Protein AF-A0A7Z7D1F3-F1 (afdb_monomer)

Structure (mmCIF, N/CA/C/O backbone):
data_AF-A0A7Z7D1F3-F1
#
_entry.id   AF-A0A7Z7D1F3-F1
#
loop_
_atom_site.group_PDB
_atom_site.id
_atom_site.type_symbol
_atom_site.label_atom_id
_atom_site.label_alt_id
_atom_site.label_comp_id
_atom_site.label_asym_id
_atom_site.label_entity_id
_atom_site.label_seq_id
_atom_site.pdbx_PDB_ins_code
_atom_site.Cartn_x
_atom_site.Cartn_y
_atom_site.Cartn_z
_atom_site.occupancy
_atom_site.B_iso_or_equiv
_atom_site.auth_seq_id
_atom_site.auth_comp_id
_atom_site.auth_asym_id
_atom_site.auth_atom_id
_atom_site.pdbx_PDB_model_num
ATOM 1 N N . MET A 1 1 ? -0.024 16.773 7.648 1.00 51.97 1 MET A N 1
ATOM 2 C CA . MET A 1 1 ? 0.228 16.075 8.932 1.00 51.97 1 MET A CA 1
ATOM 3 C C . MET A 1 1 ? 1.449 15.185 8.736 1.00 51.97 1 MET A C 1
ATOM 5 O O . MET A 1 1 ? 1.692 14.828 7.592 1.00 51.97 1 MET A O 1
ATOM 9 N N . PRO A 1 2 ? 2.260 14.877 9.761 1.00 59.19 2 PRO A N 1
ATOM 10 C CA . PRO A 1 2 ? 3.396 13.979 9.569 1.00 59.19 2 PRO A CA 1
ATOM 11 C C . PRO A 1 2 ? 2.887 12.568 9.241 1.00 59.19 2 PRO A C 1
ATOM 13 O O . PRO A 1 2 ? 2.191 11.963 10.053 1.00 59.19 2 PRO A O 1
ATOM 16 N N . HIS A 1 3 ? 3.218 12.061 8.055 1.00 68.06 3 HIS A N 1
ATOM 17 C CA . HIS A 1 3 ? 2.921 10.683 7.668 1.00 68.06 3 HIS A CA 1
ATOM 18 C C . HIS A 1 3 ? 3.932 9.737 8.326 1.00 68.06 3 HIS A C 1
ATOM 20 O O . HIS A 1 3 ? 5.131 10.024 8.357 1.00 68.06 3 HIS A O 1
ATOM 26 N N . THR A 1 4 ? 3.468 8.606 8.860 1.00 81.50 4 THR A N 1
ATOM 27 C CA . THR A 1 4 ? 4.376 7.525 9.282 1.00 81.50 4 THR A CA 1
ATOM 28 C C . THR A 1 4 ? 4.831 6.764 8.041 1.00 81.50 4 THR A C 1
ATOM 30 O O . THR A 1 4 ? 4.012 6.478 7.172 1.00 81.50 4 THR A O 1
ATOM 33 N N . MET A 1 5 ? 6.121 6.451 7.932 1.00 80.94 5 MET A N 1
ATOM 34 C CA . MET A 1 5 ? 6.688 5.851 6.725 1.00 80.94 5 MET A CA 1
ATOM 35 C C . MET A 1 5 ? 7.349 4.509 7.020 1.00 80.94 5 MET A C 1
ATOM 37 O O . MET A 1 5 ? 8.150 4.403 7.948 1.00 80.94 5 MET A O 1
ATOM 41 N N . HIS A 1 6 ? 7.047 3.513 6.190 1.00 84.19 6 HIS A N 1
ATOM 42 C CA . HIS A 1 6 ? 7.648 2.185 6.234 1.00 84.19 6 HIS A CA 1
ATOM 43 C C . HIS A 1 6 ? 8.214 1.827 4.858 1.00 84.19 6 HIS A C 1
ATOM 45 O O . HIS A 1 6 ? 7.534 1.961 3.845 1.00 84.19 6 HIS A O 1
ATOM 51 N N . THR A 1 7 ? 9.467 1.377 4.814 1.00 84.88 7 THR A N 1
ATOM 52 C CA . THR A 1 7 ? 10.073 0.799 3.604 1.00 84.88 7 THR A CA 1
ATOM 53 C C . THR A 1 7 ? 10.197 -0.701 3.806 1.00 84.88 7 THR A C 1
ATOM 55 O O . THR A 1 7 ? 10.727 -1.137 4.827 1.00 84.88 7 THR A O 1
ATOM 58 N N . ILE A 1 8 ? 9.677 -1.473 2.860 1.00 86.25 8 ILE A N 1
ATOM 59 C CA . ILE A 1 8 ? 9.608 -2.931 2.910 1.00 86.25 8 ILE A CA 1
ATOM 60 C C . ILE A 1 8 ? 10.174 -3.477 1.601 1.00 86.25 8 ILE A C 1
ATOM 62 O O . ILE A 1 8 ? 9.975 -2.885 0.545 1.00 86.25 8 ILE A O 1
ATOM 66 N N . GLN A 1 9 ? 10.925 -4.572 1.670 1.00 85.00 9 GLN A N 1
ATOM 67 C CA . GLN A 1 9 ? 11.629 -5.121 0.507 1.00 85.00 9 GLN A CA 1
ATOM 68 C C . GLN A 1 9 ? 10.804 -6.137 -0.280 1.00 85.00 9 GLN A C 1
ATOM 70 O O . GLN A 1 9 ? 11.111 -6.394 -1.435 1.00 85.00 9 GLN A O 1
ATOM 75 N N . ASP A 1 10 ? 9.770 -6.705 0.331 1.00 88.44 10 ASP A N 1
ATOM 76 C CA . ASP A 1 10 ? 8.959 -7.760 -0.257 1.00 88.44 10 ASP A CA 1
ATOM 77 C C . ASP A 1 10 ? 7.459 -7.455 -0.165 1.00 88.44 10 ASP A C 1
ATOM 79 O O . ASP A 1 10 ? 6.956 -6.859 0.795 1.00 88.44 10 ASP A O 1
ATOM 83 N N . THR A 1 11 ? 6.733 -7.894 -1.189 1.00 87.81 11 THR A N 1
ATOM 84 C CA . THR A 1 11 ? 5.284 -7.708 -1.307 1.00 87.81 11 THR A CA 1
ATOM 85 C C . THR A 1 11 ? 4.488 -8.380 -0.179 1.00 87.81 11 THR A C 1
ATOM 87 O O . THR A 1 11 ? 3.474 -7.833 0.265 1.00 87.81 11 THR A O 1
ATOM 90 N N . GLU A 1 12 ? 4.931 -9.535 0.327 1.00 91.88 12 GLU A N 1
ATOM 91 C CA . GLU A 1 12 ? 4.227 -10.278 1.384 1.00 91.88 12 GLU A CA 1
ATOM 92 C C . GLU A 1 12 ? 4.216 -9.491 2.702 1.00 91.88 12 GLU A C 1
ATOM 94 O O . GLU A 1 12 ? 3.149 -9.189 3.246 1.00 91.88 12 GLU A O 1
ATOM 99 N N . SER A 1 13 ? 5.383 -9.054 3.172 1.00 92.62 13 SER A N 1
ATOM 100 C CA . SER A 1 13 ? 5.519 -8.234 4.379 1.00 92.62 13 SER A CA 1
ATOM 101 C C . SER A 1 13 ? 4.795 -6.895 4.243 1.00 92.62 13 SER A C 1
ATOM 103 O O . SER A 1 13 ? 4.204 -6.410 5.212 1.00 92.62 13 SER A O 1
ATOM 105 N N . ALA A 1 14 ? 4.784 -6.304 3.043 1.00 91.38 14 ALA A N 1
ATOM 106 C CA . ALA A 1 14 ? 4.059 -5.064 2.778 1.00 91.38 14 ALA A CA 1
ATOM 107 C C . ALA A 1 14 ? 2.543 -5.251 2.892 1.00 91.38 14 ALA A C 1
ATOM 109 O O . ALA A 1 14 ? 1.864 -4.415 3.492 1.00 91.38 14 ALA A O 1
ATOM 110 N N . THR A 1 15 ? 2.031 -6.373 2.383 1.00 93.81 15 THR A N 1
ATOM 111 C CA . THR A 1 15 ? 0.620 -6.764 2.498 1.00 93.81 15 THR A CA 1
ATOM 112 C C . THR A 1 15 ? 0.238 -6.972 3.960 1.00 93.81 15 THR A C 1
ATOM 114 O O . THR A 1 15 ? -0.740 -6.390 4.431 1.00 93.81 15 THR A O 1
ATOM 117 N N . HIS A 1 16 ? 1.045 -7.729 4.709 1.00 93.69 16 HIS A N 1
ATOM 118 C CA . HIS A 1 16 ? 0.802 -7.976 6.130 1.00 93.69 16 HIS A CA 1
ATOM 119 C C . HIS A 1 16 ? 0.780 -6.688 6.956 1.00 93.69 16 HIS A C 1
ATOM 121 O O . HIS A 1 16 ? -0.131 -6.497 7.763 1.00 93.69 16 HIS A O 1
ATOM 127 N N . LEU A 1 17 ? 1.745 -5.784 6.752 1.00 93.12 17 LEU A N 1
ATOM 128 C CA . LEU A 1 17 ? 1.765 -4.510 7.471 1.00 93.12 17 LEU A CA 1
ATOM 129 C C . LEU A 1 17 ? 0.570 -3.629 7.090 1.00 93.12 17 LEU A C 1
ATOM 131 O O . LEU A 1 17 ? -0.054 -3.039 7.973 1.00 93.12 17 LEU A O 1
ATOM 135 N N . ALA A 1 18 ? 0.243 -3.534 5.797 1.00 92.81 18 ALA A N 1
ATOM 136 C CA . ALA A 1 18 ? -0.908 -2.764 5.336 1.00 92.81 18 ALA A CA 1
ATOM 137 C C . ALA A 1 18 ? -2.192 -3.239 6.025 1.00 92.81 18 ALA A C 1
ATOM 139 O O . ALA A 1 18 ? -2.914 -2.421 6.591 1.00 92.81 18 ALA A O 1
ATOM 140 N N . GLN A 1 19 ? -2.425 -4.553 6.062 1.00 94.25 19 GLN A N 1
ATOM 141 C CA . GLN A 1 19 ? -3.595 -5.141 6.708 1.00 94.25 19 GLN A CA 1
ATOM 142 C C . GLN A 1 19 ? -3.636 -4.840 8.212 1.00 94.25 19 GLN A C 1
ATOM 144 O O . GLN A 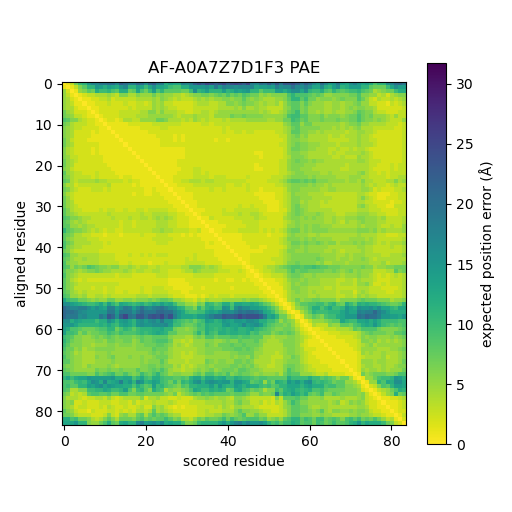1 19 ? -4.643 -4.343 8.705 1.00 94.25 19 GLN A O 1
ATOM 149 N N . GLN A 1 20 ? -2.518 -5.008 8.928 1.00 94.50 20 GLN A N 1
ATOM 150 C CA . GLN A 1 20 ? -2.438 -4.670 10.356 1.00 94.50 20 GLN A CA 1
ATOM 151 C C . GLN A 1 20 ? -2.781 -3.200 10.643 1.00 94.50 20 GLN A C 1
ATOM 153 O O . GLN A 1 20 ? -3.476 -2.893 11.613 1.00 94.50 20 GLN A O 1
ATOM 158 N N . LEU A 1 21 ? -2.298 -2.276 9.810 1.00 93.25 21 LEU A N 1
ATOM 159 C CA . LEU A 1 21 ? -2.576 -0.847 9.958 1.00 93.25 21 LEU A CA 1
ATOM 160 C C . LEU A 1 21 ? -4.043 -0.517 9.656 1.00 93.25 21 LEU A C 1
ATOM 162 O O . LEU A 1 21 ? -4.656 0.281 10.370 1.00 93.25 21 LEU A O 1
ATOM 166 N N . LEU A 1 22 ? -4.613 -1.142 8.627 1.00 92.50 22 LEU A N 1
ATOM 167 C CA . LEU A 1 22 ? -6.019 -0.988 8.263 1.00 92.50 22 LEU A CA 1
ATOM 168 C C . LEU A 1 22 ? -6.943 -1.559 9.351 1.00 92.50 22 LEU A C 1
ATOM 170 O O . LEU A 1 22 ? -7.913 -0.901 9.736 1.00 92.50 22 LEU A O 1
ATOM 174 N N . ASP A 1 23 ? -6.617 -2.709 9.933 1.00 92.88 23 ASP A N 1
ATOM 175 C CA . ASP A 1 23 ? -7.371 -3.293 11.048 1.00 92.88 23 ASP A CA 1
ATOM 176 C C . ASP A 1 23 ? -7.295 -2.416 12.307 1.00 92.88 23 ASP A C 1
ATOM 178 O O . ASP A 1 23 ? -8.269 -2.283 13.048 1.00 92.88 23 ASP A O 1
ATOM 182 N N . ALA A 1 24 ? -6.174 -1.717 12.506 1.00 91.75 24 ALA A N 1
ATOM 183 C CA . ALA A 1 24 ? -5.998 -0.722 13.564 1.00 91.75 24 ALA A CA 1
ATOM 184 C C . ALA A 1 24 ? -6.708 0.624 13.295 1.00 91.75 24 ALA A C 1
ATOM 186 O O . ALA A 1 24 ? -6.526 1.579 14.053 1.00 91.75 24 ALA A O 1
ATOM 187 N N . GLY A 1 25 ? -7.500 0.737 12.225 1.00 90.00 25 GLY A N 1
ATOM 188 C CA . GLY A 1 25 ? -8.267 1.950 11.928 1.00 90.00 25 GLY A CA 1
ATOM 189 C C . GLY A 1 25 ? -7.505 3.026 11.143 1.00 90.00 25 GLY A C 1
ATOM 190 O O . GLY A 1 25 ? -8.032 4.120 10.968 1.00 90.00 25 GLY A O 1
ATOM 191 N N . ARG A 1 26 ? -6.292 2.748 10.645 1.00 91.19 26 ARG A N 1
ATOM 192 C CA . ARG A 1 26 ? -5.482 3.718 9.882 1.00 91.19 26 ARG A CA 1
ATOM 193 C C . ARG A 1 26 ? -5.838 3.722 8.400 1.00 91.19 26 ARG A C 1
ATOM 195 O O . ARG A 1 26 ? -6.328 2.718 7.885 1.00 91.19 26 ARG A O 1
ATOM 202 N N . SER A 1 27 ? -5.561 4.831 7.721 1.00 91.38 27 SER A N 1
ATOM 203 C CA . SER A 1 27 ? -5.571 4.893 6.256 1.00 91.38 27 SER A CA 1
ATOM 204 C C . SER A 1 27 ? -4.154 4.706 5.715 1.00 91.38 27 SER A C 1
ATOM 206 O O . SER A 1 27 ? -3.200 5.265 6.264 1.00 91.38 27 SER A O 1
ATOM 208 N N . VAL A 1 28 ? -3.998 3.929 4.648 1.00 91.69 28 VAL A N 1
ATOM 209 C CA . VAL A 1 28 ? -2.692 3.518 4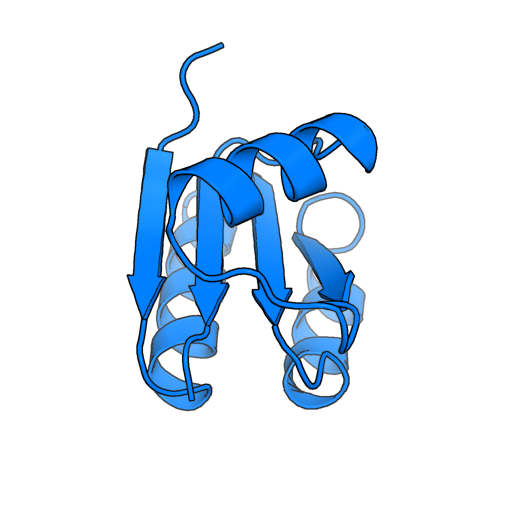.119 1.00 91.69 28 VAL A CA 1
ATOM 210 C C . VAL A 1 28 ? -2.593 3.850 2.633 1.00 91.69 28 VAL A C 1
ATOM 212 O O . VAL A 1 28 ? -3.449 3.478 1.833 1.00 91.69 28 VAL A O 1
ATOM 215 N N . SER A 1 29 ? -1.502 4.515 2.269 1.00 91.12 29 SER A N 1
ATOM 216 C CA . SER A 1 29 ? -1.050 4.656 0.889 1.00 91.12 29 SER A CA 1
ATOM 217 C C . SER A 1 29 ? 0.123 3.714 0.664 1.00 91.12 29 SER A C 1
ATOM 219 O O . SER A 1 29 ? 1.130 3.798 1.368 1.00 91.12 29 SER A O 1
ATOM 221 N N . LEU A 1 30 ? 0.018 2.830 -0.320 1.00 91.38 30 LEU A N 1
ATOM 222 C CA . LEU A 1 30 ? 1.077 1.891 -0.666 1.00 91.38 30 LEU A CA 1
ATOM 223 C C . LEU A 1 30 ? 1.648 2.222 -2.041 1.00 91.38 30 LEU A C 1
ATOM 225 O O . LEU A 1 30 ? 0.921 2.284 -3.028 1.00 91.38 30 LEU A O 1
ATOM 229 N N . ILE A 1 31 ? 2.960 2.414 -2.110 1.00 88.50 31 ILE A N 1
ATOM 230 C CA . ILE A 1 31 ? 3.700 2.611 -3.350 1.00 88.50 31 ILE A CA 1
ATOM 231 C C . ILE A 1 31 ? 4.421 1.312 -3.698 1.00 88.50 31 ILE A C 1
ATOM 233 O O . ILE A 1 31 ? 5.261 0.841 -2.930 1.00 88.50 31 ILE A O 1
ATOM 237 N N . ALA A 1 32 ? 4.139 0.770 -4.878 1.00 88.19 32 ALA A N 1
ATOM 238 C CA . ALA A 1 32 ? 4.802 -0.423 -5.395 1.00 88.19 32 ALA A CA 1
ATOM 239 C C . ALA A 1 32 ? 4.972 -0.342 -6.912 1.00 88.19 32 ALA A C 1
ATOM 241 O O . ALA A 1 32 ? 4.227 0.363 -7.597 1.00 88.19 32 ALA A O 1
ATOM 242 N N . ARG A 1 33 ? 5.956 -1.071 -7.450 1.00 83.31 33 ARG A N 1
ATOM 243 C CA . ARG A 1 33 ? 6.138 -1.199 -8.904 1.00 83.31 33 ARG A CA 1
ATOM 244 C C . ARG A 1 33 ? 4.978 -1.961 -9.543 1.00 83.31 33 ARG A C 1
ATOM 246 O O . ARG A 1 33 ? 4.489 -1.543 -10.587 1.00 83.31 33 ARG A O 1
ATOM 253 N N . ASP A 1 34 ? 4.550 -3.042 -8.903 1.00 87.31 34 ASP A N 1
ATOM 254 C CA . ASP A 1 34 ? 3.362 -3.798 -9.274 1.00 87.31 34 ASP A CA 1
ATOM 255 C C . ASP A 1 34 ? 2.301 -3.637 -8.183 1.00 87.31 34 ASP A C 1
ATOM 257 O O . ASP A 1 34 ? 2.487 -4.051 -7.040 1.00 87.31 34 ASP A O 1
ATOM 261 N N . THR A 1 35 ? 1.187 -2.993 -8.526 1.00 89.50 35 THR A N 1
ATOM 262 C CA . THR A 1 35 ? 0.078 -2.770 -7.594 1.00 89.50 35 THR A CA 1
ATOM 263 C C . THR A 1 35 ? -0.964 -3.887 -7.632 1.00 89.50 35 THR A C 1
ATOM 265 O O . THR A 1 35 ? -1.838 -3.929 -6.765 1.00 89.50 35 THR A O 1
ATOM 268 N N . SER A 1 36 ? -0.886 -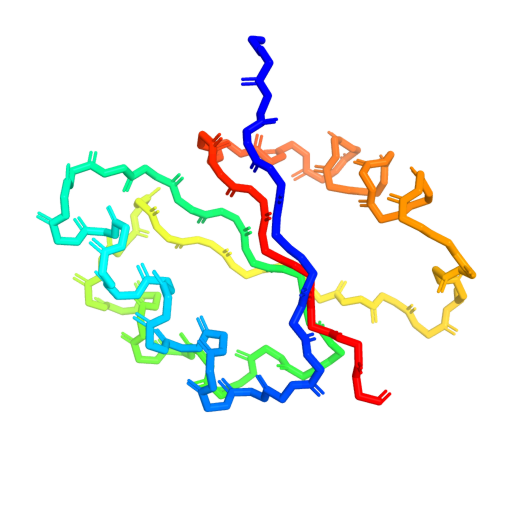4.807 -8.600 1.00 90.69 36 SER A N 1
ATOM 269 C CA . SER A 1 36 ? -1.885 -5.864 -8.793 1.00 90.69 36 SER A CA 1
ATOM 270 C C . SER A 1 36 ? -1.970 -6.815 -7.597 1.00 90.69 36 SER A C 1
ATOM 272 O O . SER A 1 36 ? -3.067 -7.241 -7.232 1.00 90.69 36 SER A O 1
ATOM 274 N N . HIS A 1 37 ? -0.847 -7.045 -6.912 1.00 87.69 37 HIS A N 1
ATOM 275 C CA . HIS A 1 37 ? -0.764 -7.842 -5.686 1.00 87.69 37 HIS A CA 1
ATOM 276 C C . HIS A 1 37 ? -1.643 -7.320 -4.542 1.00 87.69 37 HIS A C 1
ATOM 278 O O . HIS A 1 37 ? -2.060 -8.093 -3.684 1.00 87.69 37 HIS A O 1
ATOM 284 N N . PHE A 1 38 ? -1.977 -6.029 -4.548 1.00 90.75 38 PHE A N 1
ATOM 285 C CA . PHE A 1 38 ? -2.736 -5.383 -3.478 1.00 90.75 38 PHE A CA 1
ATOM 286 C C . PHE A 1 38 ? -4.196 -5.103 -3.864 1.00 90.75 38 PHE A C 1
ATOM 288 O O . PHE A 1 38 ? -4.929 -4.485 -3.093 1.00 90.75 38 PHE A O 1
ATOM 295 N N . ALA A 1 39 ? -4.655 -5.569 -5.032 1.00 90.81 39 ALA A N 1
ATOM 296 C CA . ALA A 1 39 ? -6.019 -5.331 -5.512 1.00 90.81 39 ALA A CA 1
ATOM 297 C C . ALA A 1 39 ? -7.095 -5.857 -4.544 1.00 90.81 39 ALA A C 1
ATOM 299 O O . ALA A 1 39 ? -8.157 -5.251 -4.408 1.00 90.81 39 ALA A O 1
ATOM 300 N N . MET A 1 40 ? -6.814 -6.956 -3.834 1.00 92.06 40 MET A N 1
ATOM 301 C CA . MET A 1 40 ? -7.717 -7.475 -2.802 1.00 92.06 40 MET A CA 1
ATOM 302 C C . MET A 1 40 ? -7.898 -6.488 -1.644 1.00 92.06 40 MET A C 1
ATOM 304 O O . MET A 1 40 ? -9.033 -6.241 -1.250 1.00 92.06 40 MET A O 1
ATOM 308 N N . LEU A 1 41 ? -6.816 -5.864 -1.166 1.00 91.62 41 LEU A N 1
ATOM 309 C CA . LEU A 1 41 ? -6.885 -4.868 -0.093 1.00 91.62 41 LEU A CA 1
ATOM 310 C C . LEU A 1 41 ? -7.655 -3.615 -0.528 1.00 91.62 41 LEU A C 1
ATOM 312 O O . LEU A 1 41 ? -8.430 -3.073 0.255 1.00 91.62 41 LEU A O 1
ATOM 316 N N . VAL A 1 42 ? -7.495 -3.177 -1.782 1.00 92.06 42 VAL A N 1
ATOM 317 C CA . VAL A 1 42 ? -8.277 -2.052 -2.333 1.00 92.06 42 VAL A CA 1
ATOM 318 C C . VAL A 1 42 ? -9.771 -2.380 -2.324 1.00 92.06 42 VAL A C 1
ATOM 320 O O . VAL A 1 42 ? -10.581 -1.562 -1.897 1.00 92.06 42 VAL A O 1
ATOM 323 N N . ASN A 1 43 ? -10.143 -3.590 -2.749 1.00 91.88 43 ASN A N 1
ATOM 324 C CA . ASN A 1 43 ? -11.542 -4.017 -2.772 1.00 91.88 43 ASN A CA 1
ATOM 325 C C . ASN A 1 43 ? -12.142 -4.176 -1.367 1.00 91.88 43 ASN A C 1
ATOM 327 O O . ASN A 1 43 ? -13.324 -3.902 -1.179 1.00 91.88 43 ASN A O 1
ATOM 331 N N . GLU A 1 44 ? -11.351 -4.638 -0.399 1.00 94.12 44 GLU A N 1
ATOM 332 C CA . GLU A 1 44 ? -11.814 -4.904 0.966 1.00 94.12 44 GLU A CA 1
ATOM 333 C C . GLU A 1 44 ? -11.947 -3.626 1.805 1.00 94.12 44 GLU A C 1
ATOM 335 O O . GLU A 1 44 ? -12.941 -3.449 2.508 1.00 94.12 44 GLU A O 1
ATOM 340 N N . TYR A 1 45 ? -10.976 -2.714 1.711 1.00 91.69 45 TYR A N 1
ATOM 341 C CA . TYR A 1 45 ? -10.894 -1.540 2.586 1.00 91.69 45 TYR A CA 1
ATOM 342 C C . TYR A 1 45 ? -11.308 -0.222 1.915 1.00 91.69 45 TYR A C 1
ATOM 344 O O . TYR A 1 45 ? -11.457 0.790 2.611 1.00 91.69 45 TYR A O 1
ATOM 352 N N . GLY A 1 46 ? -11.529 -0.221 0.596 1.00 90.19 46 GLY A N 1
ATOM 353 C CA . GLY A 1 46 ? -12.023 0.930 -0.162 1.00 90.19 46 GLY A CA 1
ATOM 354 C C . GLY A 1 46 ? -11.174 2.180 0.059 1.00 90.19 46 GLY A C 1
ATOM 355 O O . GLY A 1 46 ? -9.951 2.130 -0.022 1.00 90.19 46 GLY A O 1
ATOM 356 N N . ASP A 1 47 ? -11.819 3.292 0.416 1.00 89.06 47 ASP A N 1
ATOM 357 C CA . ASP A 1 47 ? -11.186 4.611 0.586 1.00 89.06 47 ASP A CA 1
ATOM 358 C C . ASP A 1 47 ? -10.054 4.653 1.631 1.00 89.06 47 ASP A C 1
ATOM 360 O O . ASP A 1 47 ? -9.279 5.608 1.686 1.00 89.06 47 ASP A O 1
ATOM 364 N N . ARG A 1 48 ? -9.943 3.631 2.488 1.00 89.56 48 ARG A N 1
ATOM 365 C CA . ARG A 1 48 ? -8.903 3.550 3.522 1.00 89.56 48 ARG A CA 1
ATOM 366 C C . ARG A 1 48 ? -7.586 2.983 3.003 1.00 89.56 48 ARG A C 1
ATOM 368 O O . ARG A 1 48 ? -6.569 3.131 3.681 1.00 89.56 48 ARG A O 1
ATOM 375 N N . PHE A 1 49 ? -7.586 2.348 1.834 1.00 92.62 49 PHE A N 1
ATOM 376 C CA . PHE A 1 49 ? -6.393 1.782 1.225 1.00 92.62 49 PHE A CA 1
ATOM 377 C C . PHE A 1 49 ? -6.287 2.19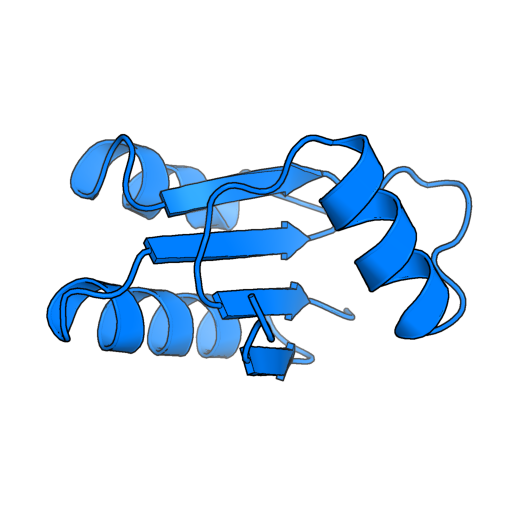5 -0.236 1.00 92.62 49 PHE A C 1
ATOM 379 O O . PHE A 1 49 ? -7.175 1.935 -1.042 1.00 92.62 49 PHE A O 1
ATOM 386 N N . GLN A 1 50 ? -5.154 2.780 -0.600 1.00 91.56 50 GLN A N 1
ATOM 387 C CA . GLN A 1 50 ? -4.874 3.110 -1.989 1.00 91.56 50 GLN A CA 1
ATOM 388 C C . GLN A 1 50 ? -3.483 2.655 -2.401 1.00 91.56 50 GLN A C 1
ATOM 390 O O . GLN A 1 50 ? -2.527 2.699 -1.625 1.00 91.56 50 GLN A O 1
ATOM 395 N N . THR A 1 51 ? -3.370 2.264 -3.664 1.00 90.94 51 THR A N 1
ATOM 396 C CA . THR A 1 51 ? -2.106 1.879 -4.282 1.00 90.94 51 THR A CA 1
ATOM 397 C C . THR A 1 51 ? -1.675 2.934 -5.284 1.00 90.94 51 THR A C 1
ATOM 399 O O . THR A 1 51 ? -2.462 3.335 -6.141 1.00 90.94 51 THR A O 1
ATOM 402 N N . ILE A 1 52 ? -0.412 3.330 -5.228 1.00 88.38 52 ILE A N 1
ATOM 403 C CA . ILE A 1 52 ? 0.191 4.289 -6.144 1.00 88.38 52 ILE A CA 1
ATOM 404 C C . ILE A 1 52 ? 1.269 3.536 -6.936 1.00 88.38 52 ILE A C 1
ATOM 406 O O . ILE A 1 52 ? 2.261 3.098 -6.348 1.00 88.38 52 ILE A O 1
ATOM 410 N N . PRO A 1 53 ? 1.107 3.357 -8.257 1.00 87.00 53 PRO A N 1
ATOM 411 C CA . PRO A 1 53 ? 2.108 2.670 -9.056 1.00 87.00 53 PRO A CA 1
ATOM 412 C C . PRO A 1 53 ? 3.384 3.509 -9.144 1.00 87.00 53 PRO A C 1
ATOM 414 O O . PRO A 1 53 ? 3.349 4.707 -9.449 1.00 87.00 53 PRO A O 1
ATOM 417 N N . LEU A 1 54 ? 4.523 2.873 -8.894 1.00 79.00 54 LEU A N 1
ATOM 418 C CA . LEU A 1 54 ? 5.841 3.477 -9.036 1.00 79.00 54 LEU A CA 1
ATOM 419 C C . LEU A 1 54 ? 6.194 3.555 -10.528 1.00 79.00 54 LEU A C 1
ATOM 421 O O . LEU A 1 54 ? 6.439 2.529 -11.164 1.00 79.00 54 LEU A O 1
ATOM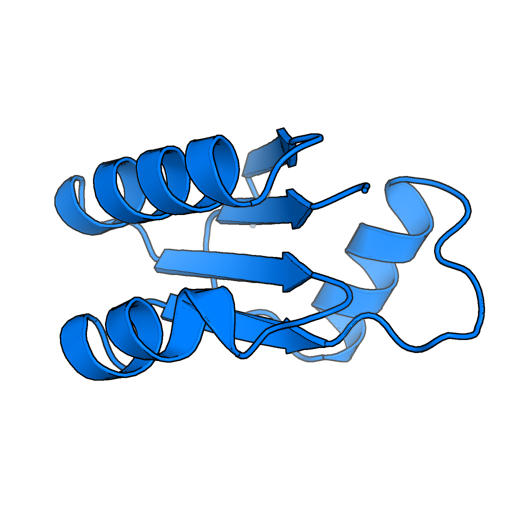 425 N N . SER A 1 55 ? 6.226 4.762 -11.104 1.00 71.06 55 SER A N 1
ATOM 426 C CA . SER A 1 55 ? 6.641 4.917 -12.504 1.00 71.06 55 SER A CA 1
ATOM 427 C C . SER A 1 55 ? 8.094 4.453 -12.693 1.00 71.06 55 SER A C 1
ATOM 429 O O . SER A 1 55 ? 8.938 4.655 -11.818 1.00 71.06 55 SER A O 1
ATOM 431 N N . TRP A 1 56 ? 8.416 3.857 -13.849 1.00 56.50 56 TRP A N 1
ATOM 432 C CA . TRP A 1 56 ? 9.763 3.344 -14.145 1.00 56.50 56 TRP A CA 1
ATOM 433 C C . TRP A 1 56 ? 10.867 4.413 -14.104 1.00 56.50 56 TRP A C 1
ATOM 435 O O . TRP A 1 56 ? 12.048 4.071 -14.076 1.00 56.50 56 TRP A O 1
ATOM 445 N N . HIS A 1 57 ? 10.527 5.705 -14.096 1.00 55.19 57 HIS A N 1
ATOM 446 C CA . HIS A 1 57 ? 11.494 6.789 -13.935 1.00 55.19 57 HIS A CA 1
ATOM 447 C C . HIS A 1 57 ? 11.792 7.032 -12.455 1.00 55.19 57 HIS A C 1
ATOM 449 O O . HIS A 1 57 ? 11.423 8.036 -11.866 1.00 55.19 57 HIS A O 1
ATOM 455 N N . THR A 1 58 ? 12.531 6.059 -11.922 1.00 57.94 58 THR A N 1
ATOM 456 C CA . THR A 1 58 ? 13.488 6.131 -10.816 1.00 57.94 58 THR A CA 1
ATOM 457 C C . THR A 1 58 ? 13.045 6.930 -9.602 1.00 57.94 58 THR A C 1
ATOM 459 O O . THR A 1 58 ? 13.407 8.087 -9.445 1.00 57.94 58 THR A O 1
ATOM 462 N N . ILE A 1 59 ? 12.392 6.241 -8.675 1.00 60.12 59 ILE A N 1
ATOM 463 C CA . ILE A 1 59 ? 12.542 6.586 -7.267 1.00 60.12 59 ILE A CA 1
ATOM 464 C C . ILE A 1 59 ? 13.875 5.991 -6.821 1.00 60.12 59 ILE A C 1
ATOM 466 O O . ILE A 1 59 ? 14.008 4.781 -6.651 1.00 60.12 59 ILE A O 1
ATOM 470 N N . ARG A 1 60 ? 14.900 6.836 -6.731 1.00 62.81 60 ARG A N 1
ATOM 471 C CA . ARG A 1 60 ? 16.270 6.463 -6.338 1.00 62.81 60 ARG A CA 1
ATOM 472 C C . ARG A 1 60 ? 16.442 6.430 -4.831 1.00 62.81 60 ARG A C 1
ATOM 474 O O . ARG A 1 60 ? 17.395 5.838 -4.333 1.00 62.81 60 ARG A O 1
ATOM 481 N N . ASN A 1 61 ? 15.564 7.120 -4.115 1.00 67.88 61 ASN A N 1
ATOM 482 C CA . ASN A 1 61 ? 15.624 7.267 -2.674 1.00 67.88 61 ASN A CA 1
ATOM 483 C C . ASN A 1 61 ? 14.225 7.509 -2.089 1.00 67.88 61 ASN A C 1
ATOM 485 O O . ASN A 1 61 ? 13.265 7.836 -2.784 1.00 67.88 61 ASN A O 1
ATOM 489 N N . ILE A 1 62 ? 14.137 7.370 -0.771 1.00 68.81 62 ILE A N 1
ATOM 490 C CA . ILE A 1 62 ? 12.898 7.502 -0.000 1.00 68.81 62 ILE A CA 1
ATOM 491 C C . ILE A 1 62 ? 12.272 8.908 -0.122 1.00 68.81 62 ILE A C 1
ATOM 493 O O . ILE A 1 62 ? 11.052 9.047 -0.079 1.00 68.81 62 ILE A O 1
ATOM 497 N N . GLN A 1 63 ? 13.082 9.955 -0.315 1.00 75.69 63 GLN A N 1
ATOM 498 C CA . GLN A 1 63 ? 12.591 11.333 -0.441 1.00 75.69 63 GLN A CA 1
ATOM 499 C C . GLN A 1 63 ? 11.831 11.540 -1.757 1.00 75.69 63 GLN A C 1
ATOM 501 O O . GLN A 1 63 ? 10.793 12.197 -1.771 1.00 75.69 63 GLN A O 1
ATOM 506 N N . GLU A 1 64 ? 12.298 10.926 -2.844 1.00 77.88 64 GLU A N 1
ATOM 507 C CA . GLU A 1 64 ? 11.604 10.920 -4.135 1.00 77.88 64 GLU A CA 1
ATOM 508 C C . GLU A 1 64 ? 10.289 10.127 -4.069 1.00 77.88 64 GLU A C 1
ATOM 510 O O . GLU A 1 64 ? 9.290 10.572 -4.631 1.00 77.88 64 GLU A O 1
ATOM 515 N N . ALA A 1 65 ? 10.251 9.011 -3.325 1.00 73.69 65 ALA A N 1
ATOM 516 C CA . ALA A 1 65 ? 9.012 8.267 -3.058 1.00 73.69 65 ALA A CA 1
ATOM 517 C C . ALA A 1 65 ? 7.980 9.131 -2.355 1.00 73.69 65 ALA A C 1
ATOM 519 O O . ALA A 1 65 ? 6.817 9.144 -2.748 1.00 73.69 65 ALA A O 1
ATOM 520 N N . PHE A 1 66 ? 8.414 9.863 -1.335 1.00 74.94 66 PHE A N 1
ATOM 521 C CA . PHE A 1 66 ? 7.534 10.736 -0.584 1.00 74.94 66 PHE A CA 1
ATOM 522 C C . PHE A 1 66 ? 6.994 11.879 -1.449 1.00 74.94 66 PHE A C 1
ATOM 524 O O . PHE A 1 66 ? 5.782 12.050 -1.535 1.00 74.94 66 PHE A O 1
ATOM 531 N N . ALA A 1 67 ? 7.869 12.592 -2.163 1.00 79.25 67 ALA A N 1
ATOM 532 C CA . ALA A 1 67 ? 7.466 13.680 -3.053 1.00 79.25 67 ALA A CA 1
ATOM 533 C C . ALA A 1 67 ? 6.510 13.206 -4.163 1.00 79.25 67 ALA A C 1
ATOM 535 O O . ALA A 1 67 ? 5.580 13.921 -4.536 1.00 79.25 67 ALA A O 1
ATOM 536 N N . TYR A 1 68 ? 6.711 11.988 -4.672 1.00 78.94 68 TYR A N 1
ATOM 537 C CA . TYR A 1 68 ? 5.803 11.363 -5.629 1.00 78.94 68 TYR A CA 1
ATOM 538 C C . TYR A 1 68 ? 4.453 10.981 -4.998 1.00 78.94 68 TYR A C 1
ATOM 540 O O . TYR A 1 68 ? 3.409 11.220 -5.596 1.00 78.94 68 TYR A O 1
ATOM 548 N N . ALA A 1 69 ? 4.438 10.442 -3.776 1.00 76.31 69 ALA A N 1
ATOM 549 C CA . ALA A 1 69 ? 3.190 10.173 -3.056 1.00 76.31 69 ALA A CA 1
ATOM 550 C C . ALA A 1 69 ? 2.392 11.460 -2.803 1.00 76.31 69 ALA A C 1
ATOM 552 O O . ALA A 1 69 ? 1.172 11.481 -2.967 1.00 76.31 69 ALA A O 1
ATOM 553 N N . GLU A 1 70 ? 3.079 12.532 -2.401 1.00 78.12 70 GLU A N 1
ATOM 554 C CA . GLU A 1 70 ? 2.466 13.836 -2.156 1.00 78.12 70 GLU A CA 1
ATOM 555 C C . GLU A 1 70 ? 1.895 14.442 -3.442 1.00 78.12 70 GLU A C 1
ATOM 557 O O . GLU A 1 70 ? 0.770 14.942 -3.427 1.00 78.12 70 GLU A O 1
ATOM 562 N N . SER A 1 71 ? 2.615 14.353 -4.568 1.00 80.25 71 SER A N 1
ATOM 563 C CA . SER A 1 71 ? 2.124 14.859 -5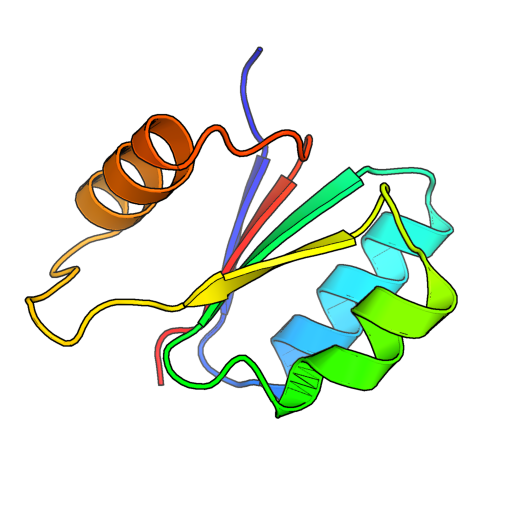.859 1.00 80.25 71 SER A CA 1
ATOM 564 C C . SER A 1 71 ? 0.910 1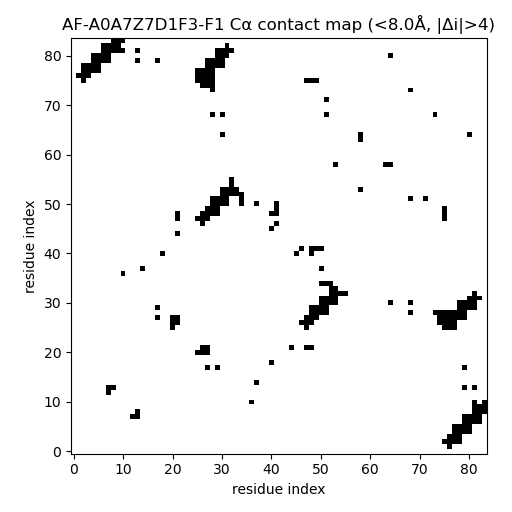4.086 -6.382 1.00 80.25 71 SER A C 1
ATOM 566 O O . SER A 1 71 ? 0.060 14.663 -7.057 1.00 80.25 71 SER A O 1
ATOM 568 N N . MET A 1 72 ? 0.783 12.809 -6.012 1.00 74.75 72 MET A N 1
ATOM 569 C CA . MET A 1 72 ? -0.370 11.959 -6.322 1.00 74.75 72 MET A CA 1
ATOM 570 C C . MET A 1 72 ? -1.522 12.121 -5.317 1.00 74.75 72 MET A C 1
ATOM 572 O O . MET A 1 72 ? -2.448 11.314 -5.312 1.00 74.75 72 MET A O 1
ATOM 576 N N . HIS A 1 73 ? -1.486 13.164 -4.477 1.00 68.19 73 HIS A N 1
ATOM 577 C CA . HIS A 1 73 ? -2.491 13.446 -3.450 1.00 68.19 73 HIS A CA 1
ATOM 578 C C . HIS A 1 73 ? -2.730 12.259 -2.508 1.00 68.19 73 HIS A C 1
ATOM 580 O O . HIS A 1 73 ? -3.872 11.888 -2.236 1.00 68.19 73 HIS A O 1
ATOM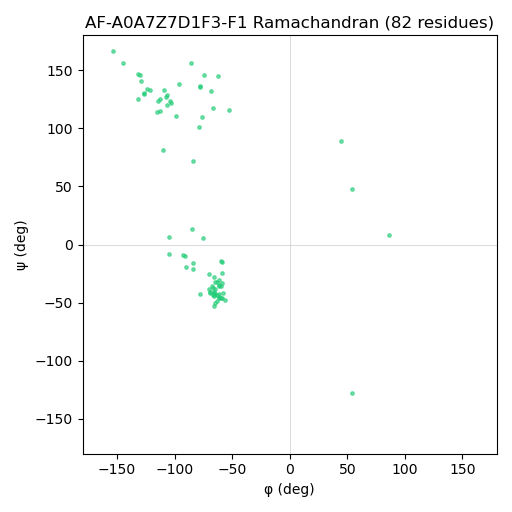 586 N N . SER A 1 74 ? -1.650 11.663 -1.992 1.00 68.94 74 SER A N 1
ATOM 587 C CA . SER A 1 74 ? -1.747 10.586 -1.010 1.00 68.94 74 SER A CA 1
ATOM 588 C C . SER A 1 74 ? -2.625 10.987 0.189 1.00 68.94 74 SER A C 1
ATOM 590 O O . SER A 1 74 ? -2.252 11.880 0.947 1.00 68.94 74 SER A O 1
ATOM 592 N N . GLN A 1 75 ? -3.764 10.314 0.389 1.00 67.12 75 GLN A N 1
ATOM 593 C CA . GLN A 1 75 ? -4.702 10.606 1.485 1.00 67.12 75 GLN A CA 1
ATOM 594 C C . GLN A 1 75 ? -4.452 9.764 2.749 1.00 67.12 75 GLN A C 1
ATOM 596 O O . GLN A 1 75 ? -5.062 10.018 3.784 1.00 67.12 75 GLN A O 1
ATOM 601 N N . GLY A 1 76 ? -3.569 8.762 2.685 1.00 70.12 76 GLY A N 1
ATOM 602 C CA . GLY A 1 76 ? -3.285 7.862 3.804 1.00 70.12 76 GLY A CA 1
ATOM 603 C C . GLY A 1 76 ? -2.444 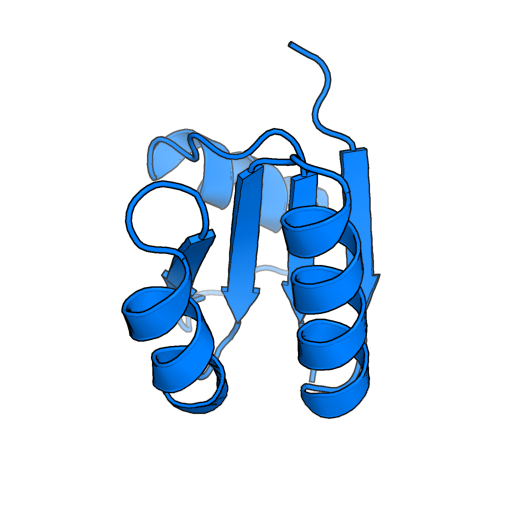8.493 4.919 1.00 70.12 76 GLY A C 1
ATOM 604 O O . GLY A 1 76 ? -1.523 9.266 4.663 1.00 70.12 76 GLY A O 1
ATOM 605 N N . ASP A 1 77 ? -2.700 8.098 6.167 1.00 77.75 77 ASP A N 1
ATOM 606 C CA . ASP A 1 77 ? -1.892 8.474 7.338 1.00 77.75 77 ASP A CA 1
ATOM 607 C C . ASP A 1 77 ? -0.510 7.804 7.332 1.00 77.75 77 ASP A C 1
ATOM 609 O O . ASP A 1 77 ? 0.437 8.294 7.958 1.00 77.75 77 ASP A O 1
ATOM 613 N N . VAL A 1 78 ? -0.410 6.651 6.664 1.00 82.44 78 VAL A N 1
ATOM 614 C CA . VAL A 1 78 ? 0.797 5.829 6.589 1.00 82.44 78 VAL A CA 1
ATOM 615 C C . VAL A 1 78 ? 1.191 5.602 5.137 1.00 82.44 78 VAL A C 1
ATOM 617 O O . VAL A 1 78 ? 0.351 5.244 4.314 1.00 82.44 78 VAL A O 1
ATOM 620 N N . LEU A 1 79 ? 2.479 5.782 4.843 1.00 83.19 79 LEU A N 1
ATOM 621 C CA . LEU A 1 79 ? 3.074 5.505 3.542 1.00 83.19 79 LEU A CA 1
ATOM 622 C C . LEU A 1 79 ? 3.929 4.234 3.612 1.00 83.19 79 LEU A C 1
ATOM 624 O O . LEU A 1 79 ? 4.904 4.186 4.366 1.00 83.19 79 LEU A O 1
ATOM 628 N N . ILE A 1 80 ? 3.587 3.228 2.809 1.00 82.44 80 ILE A N 1
ATOM 629 C CA . ILE A 1 80 ? 4.384 2.007 2.632 1.00 82.44 80 ILE A CA 1
ATOM 630 C C . ILE A 1 80 ? 5.062 2.061 1.265 1.00 82.44 80 ILE A C 1
ATOM 632 O O . ILE A 1 80 ? 4.396 2.293 0.261 1.00 82.44 80 ILE A O 1
ATOM 636 N N . ILE A 1 81 ? 6.374 1.840 1.216 1.00 82.62 81 ILE A N 1
ATOM 637 C CA . ILE A 1 81 ? 7.157 1.772 -0.024 1.00 82.62 81 ILE A CA 1
ATOM 638 C C . ILE A 1 81 ? 7.689 0.353 -0.175 1.00 82.62 81 ILE A C 1
ATOM 640 O O . ILE A 1 81 ? 8.404 -0.120 0.708 1.00 82.62 81 ILE A O 1
ATOM 644 N N . VAL A 1 82 ? 7.373 -0.293 -1.296 1.00 82.56 82 VAL A N 1
ATOM 645 C CA . VAL A 1 82 ? 7.863 -1.633 -1.635 1.00 82.56 82 VAL A CA 1
ATOM 646 C C . VAL A 1 82 ? 9.048 -1.510 -2.595 1.00 82.56 82 VAL A C 1
ATOM 648 O O . VAL A 1 82 ? 8.887 -1.072 -3.736 1.00 82.56 82 VAL A O 1
ATOM 651 N N . SER A 1 83 ? 10.249 -1.839 -2.114 1.00 71.62 83 SER A N 1
ATOM 652 C CA . SER A 1 83 ? 11.507 -1.777 -2.866 1.00 71.62 83 SER A CA 1
ATOM 653 C C . SER A 1 83 ? 12.025 -3.188 -3.165 1.00 71.62 83 SER A C 1
ATOM 655 O O . SER A 1 83 ? 12.883 -3.693 -2.440 1.00 71.62 83 SER A O 1
ATOM 657 N N . GLU A 1 84 ? 11.476 -3.805 -4.207 1.00 65.75 84 GLU A N 1
ATOM 658 C CA . GLU A 1 84 ? 11.971 -5.062 -4.798 1.00 65.75 84 GLU A CA 1
ATOM 659 C C . GLU A 1 84 ? 13.114 -4.823 -5.799 1.00 65.75 84 GLU A C 1
ATOM 661 O O . GLU A 1 84 ? 13.046 -3.834 -6.579 1.00 65.75 84 GLU A O 1
#

Mean predicted aligned error: 5.16 Å

Secondary structure (DSSP, 8-state):
-PPEEEEESSHHHHHHHHHHHHHTT--EEEEES--GGGHHHHHHHGGGEEEEE--SS---SHHHHHHHHHHTT---SEEEEE--

Radius of gyration: 11.48 Å; Cα contacts (8 Å, |Δi|>4): 135; chains: 1; bounding box: 28×26×28 Å

Foldseek 3Di:
DDAAEAEAADPVVLQVVCVVCVVVVWAEEEEDQDCPSCVVVCVPRPPSYDYDHDPPPDPPDPVSVVVSCVVVVPPTSYYYYHHD

Sequence (84 aa):
MPHTMHTIQDTESATHLAQQLLDAGRSVSLIARDTSHFAMLVNEYGDRFQTIPLSWHTIRNIQEAFAYAESMHSQGDVLIIVSE

pLDDT: mean 82.56, std 10.95, range [51.97, 94.5]

Nearest PDB structures (foldseek):
  3s4o-assembly2_B  TM=4.350E-01  e=1.003E+00  Leishmania major
  2jgn-assembly2_B  TM=3.698E-01  e=1.227E+00  Homo sapiens
  6pr4-assembly1_B  TM=4.694E-01  e=3.598E+00  Salmonella enterica subsp. enterica serovar Typhimurium
  1hv8-assembly1_B  TM=3.735E-01  e=4.708E+00  Methanocaldococcus jannaschii

Organism: NCBI:txid1213358

Solvent-accessible surface area (backbone atoms only — not comparable to full-atom values): 4841 Å² total; per-residue (Å²): 129,90,62,50,78,48,80,34,60,43,72,66,64,45,51,53,51,50,50,54,41,45,76,72,72,43,30,36,29,35,35,22,71,69,50,75,88,48,48,65,53,35,71,74,51,39,97,39,32,46,73,44,68,49,63,90,82,66,67,86,46,73,67,51,47,47,55,51,41,56,75,68,62,59,83,33,53,29,41,38,38,46,60,115